Protein AF-A0A0Q9TRY7-F1 (afdb_monomer_lite)

Radius of gyration: 15.37 Å; chains: 1; bounding box: 31×34×39 Å

pLDDT: mean 96.15, std 6.91, range [56.56, 98.81]

Secondary structure (DSSP, 8-state):
---GGG-EETTEEHHHHGGGHHHHHHHHHHHHHHHTT--S--EEES---TTGGGGTEEEE--S--SSHHHHHHHHHHHHHHHHTT---EE--TT---

Structure (mmCIF, N/CA/C/O backbone):
data_AF-A0A0Q9TRY7-F1
#
_entry.id   AF-A0A0Q9TRY7-F1
#
loop_
_atom_site.group_PDB
_atom_site.id
_atom_site.type_symbol
_atom_site.label_atom_id
_atom_site.label_alt_id
_atom_site.label_comp_id
_atom_site.label_asym_id
_atom_site.label_entity_id
_atom_site.label_seq_id
_atom_site.pdbx_PDB_ins_code
_atom_site.Cartn_x
_atom_site.Cartn_y
_atom_site.Cartn_z
_atom_site.occupancy
_atom_site.B_iso_or_equiv
_atom_site.auth_seq_id
_atom_site.auth_comp_id
_atom_site.auth_asym_id
_atom_site.auth_atom_id
_atom_site.pdbx_PDB_model_num
ATOM 1 N N . MET A 1 1 ? 7.425 -19.647 -13.425 1.00 56.56 1 MET A N 1
ATOM 2 C CA . MET A 1 1 ? 6.038 -19.149 -13.547 1.00 56.56 1 MET A CA 1
ATOM 3 C C . MET A 1 1 ? 5.319 -19.574 -12.278 1.00 56.56 1 MET A C 1
ATOM 5 O O . MET A 1 1 ? 5.405 -20.750 -11.955 1.00 56.56 1 MET A O 1
ATOM 9 N N . TYR A 1 2 ? 4.760 -18.642 -11.502 1.00 63.53 2 TYR A N 1
ATOM 10 C CA . TYR A 1 2 ? 4.046 -18.993 -10.269 1.00 63.53 2 TYR A CA 1
ATOM 11 C C . TYR A 1 2 ? 2.737 -19.698 -10.621 1.00 63.53 2 TYR A C 1
ATOM 13 O O . TYR A 1 2 ? 1.976 -19.194 -11.443 1.00 63.53 2 TYR A O 1
ATOM 21 N N . ASP A 1 3 ? 2.494 -20.847 -9.999 1.00 75.25 3 ASP A N 1
ATOM 22 C CA . ASP A 1 3 ? 1.212 -21.539 -10.072 1.00 75.25 3 ASP A CA 1
ATOM 23 C C . ASP A 1 3 ? 0.339 -21.069 -8.903 1.00 75.25 3 ASP A C 1
ATOM 25 O O . ASP A 1 3 ? 0.464 -21.539 -7.770 1.00 75.25 3 ASP A O 1
ATOM 29 N N . PHE A 1 4 ? -0.495 -20.067 -9.174 1.00 76.06 4 PHE A N 1
ATOM 30 C CA . PHE A 1 4 ? -1.373 -19.464 -8.177 1.00 76.06 4 PHE A CA 1
ATOM 31 C C . PHE A 1 4 ? -2.559 -20.354 -7.788 1.00 76.06 4 PHE A C 1
ATOM 33 O O . PHE A 1 4 ? -3.194 -20.070 -6.767 1.00 76.06 4 PHE A O 1
ATOM 40 N N . ASP A 1 5 ? -2.829 -21.425 -8.539 1.00 74.44 5 ASP A N 1
ATOM 41 C CA . ASP A 1 5 ? -3.899 -22.376 -8.231 1.00 74.44 5 ASP A CA 1
ATOM 42 C C . ASP A 1 5 ? -3.540 -23.251 -7.020 1.00 74.44 5 ASP A C 1
ATOM 44 O O . ASP A 1 5 ? -4.425 -23.698 -6.286 1.00 74.44 5 ASP A O 1
ATOM 48 N N . ASN A 1 6 ? -2.241 -23.405 -6.731 1.00 84.38 6 ASN A N 1
ATOM 49 C CA . ASN A 1 6 ? -1.744 -24.154 -5.572 1.00 84.38 6 ASN A CA 1
ATOM 50 C C . ASN A 1 6 ? -1.802 -23.376 -4.247 1.00 84.38 6 ASN A C 1
ATOM 52 O O . ASN A 1 6 ? -1.501 -23.941 -3.193 1.00 84.38 6 ASN A O 1
ATOM 56 N N . TYR A 1 7 ? -2.183 -22.095 -4.264 1.00 90.00 7 TYR A N 1
ATOM 57 C CA . TYR A 1 7 ? -2.255 -21.274 -3.056 1.00 90.00 7 TYR A CA 1
ATOM 58 C C . TYR A 1 7 ? -3.701 -21.027 -2.642 1.00 90.00 7 TYR A C 1
ATOM 60 O O . TYR A 1 7 ? -4.539 -20.550 -3.412 1.00 90.00 7 TYR A O 1
ATOM 68 N N . ARG A 1 8 ? -3.997 -21.322 -1.375 1.00 93.12 8 ARG A N 1
ATOM 69 C CA . ARG A 1 8 ? -5.329 -21.159 -0.796 1.00 93.12 8 ARG A CA 1
ATOM 70 C C . ARG A 1 8 ? -5.234 -20.469 0.556 1.00 93.12 8 ARG A C 1
ATOM 72 O O . ARG A 1 8 ? -4.406 -20.826 1.387 1.00 93.12 8 ARG A O 1
ATOM 79 N N . TYR A 1 9 ? -6.115 -19.504 0.773 1.00 95.06 9 TYR A N 1
ATOM 80 C CA . TYR A 1 9 ? -6.311 -18.846 2.058 1.00 95.06 9 TYR A CA 1
ATOM 81 C C . TYR A 1 9 ? -7.595 -19.354 2.716 1.00 95.06 9 TYR A C 1
ATOM 83 O O . TYR A 1 9 ? -8.423 -20.005 2.077 1.00 95.06 9 TYR A O 1
ATOM 91 N N . ALA A 1 10 ? -7.814 -18.980 3.978 1.00 95.50 10 ALA A N 1
ATOM 92 C CA . ALA A 1 10 ? -9.045 -19.311 4.698 1.00 95.50 10 ALA A CA 1
ATOM 93 C C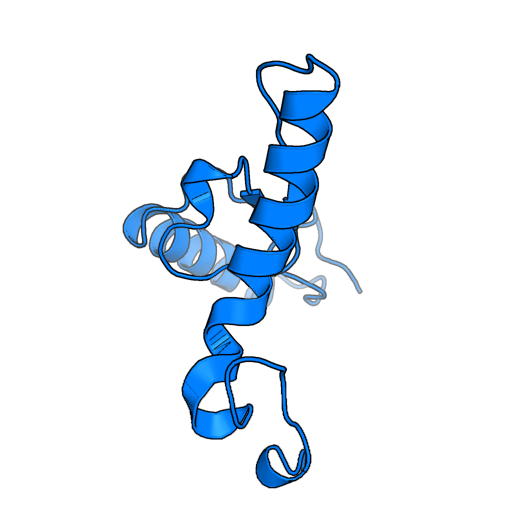 . ALA A 1 10 ? -10.318 -18.815 3.979 1.00 95.50 10 ALA A C 1
ATOM 95 O O . ALA A 1 10 ? -11.339 -19.493 4.004 1.00 95.50 10 ALA A O 1
ATOM 96 N N . MET A 1 11 ? -10.252 -17.664 3.297 1.00 95.31 11 MET A N 1
ATOM 97 C CA . MET A 1 11 ? -11.386 -17.089 2.556 1.00 95.31 11 MET A CA 1
ATOM 98 C C . MET A 1 11 ? -11.593 -17.689 1.155 1.00 95.31 11 MET A C 1
ATOM 100 O O . MET A 1 11 ? -12.596 -17.383 0.517 1.00 95.31 11 MET A O 1
ATOM 104 N N . GLY A 1 12 ? -10.671 -18.521 0.655 1.00 95.00 12 GLY A N 1
ATOM 105 C CA . GLY A 1 12 ? -10.787 -19.139 -0.666 1.00 95.00 12 GLY A CA 1
ATOM 106 C C . GLY A 1 12 ? -9.466 -19.272 -1.436 1.00 95.00 12 GLY A C 1
ATOM 107 O O . GLY A 1 12 ? -8.396 -18.937 -0.919 1.00 95.00 12 GLY A O 1
ATOM 108 N N . PRO A 1 13 ? -9.527 -19.786 -2.680 1.00 95.06 13 PRO A N 1
ATOM 109 C CA . PRO A 1 13 ? -8.386 -19.853 -3.595 1.00 95.06 13 PRO A CA 1
ATOM 110 C C . PRO A 1 13 ? -7.755 -18.479 -3.837 1.00 95.06 13 PRO A C 1
ATOM 112 O O . PRO A 1 13 ? -8.471 -17.490 -4.015 1.00 95.06 13 PRO A O 1
ATOM 115 N N . ASN A 1 14 ? -6.425 -18.418 -3.921 1.00 94.56 14 ASN A N 1
ATOM 116 C CA . ASN A 1 14 ? -5.697 -17.176 -4.190 1.00 94.56 14 ASN A CA 1
ATOM 117 C C . ASN A 1 14 ? -6.174 -16.494 -5.483 1.00 94.56 14 ASN A C 1
ATOM 119 O O . ASN A 1 14 ? -6.380 -15.286 -5.495 1.00 94.56 14 ASN A O 1
ATOM 123 N N . VAL A 1 15 ? -6.440 -17.259 -6.541 1.00 95.62 15 VAL A N 1
ATOM 124 C CA . VAL A 1 15 ? -6.928 -16.715 -7.820 1.00 95.62 15 VAL A CA 1
ATOM 125 C C . VAL A 1 15 ? -8.278 -15.994 -7.724 1.00 95.62 15 VAL A C 1
ATOM 127 O O . VAL A 1 15 ? -8.593 -15.179 -8.584 1.00 95.62 15 VAL A O 1
ATOM 130 N N . GLN A 1 16 ? -9.069 -16.254 -6.678 1.00 94.94 16 GLN A N 1
ATOM 131 C CA . GLN A 1 16 ? -10.353 -15.587 -6.453 1.00 94.94 16 GLN A CA 1
ATOM 132 C C . GLN A 1 16 ? -10.242 -14.407 -5.486 1.00 94.94 16 GLN A C 1
ATOM 134 O O . GLN A 1 16 ? -10.931 -13.407 -5.672 1.00 94.94 16 GLN A O 1
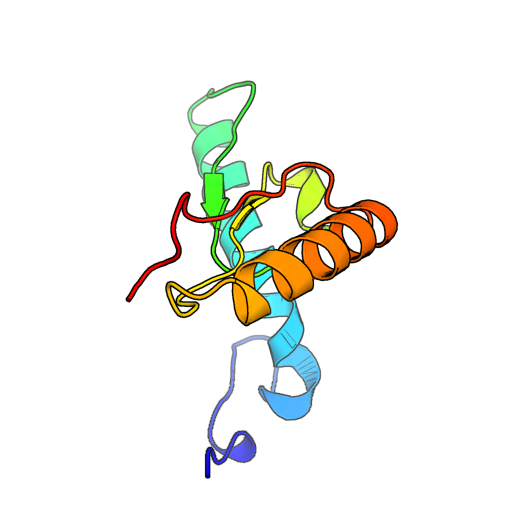ATOM 139 N N . ILE A 1 17 ? -9.411 -14.522 -4.442 1.00 96.44 17 ILE A N 1
ATOM 140 C CA . ILE A 1 17 ? -9.432 -13.563 -3.323 1.00 96.44 17 ILE A CA 1
ATOM 141 C C . ILE A 1 17 ? -8.074 -12.942 -2.982 1.00 96.44 17 ILE A C 1
ATOM 143 O O . ILE A 1 17 ? -8.019 -12.058 -2.134 1.00 96.44 17 ILE A O 1
ATOM 147 N N . GLY A 1 18 ? -6.979 -13.362 -3.614 1.00 96.31 18 GLY A N 1
ATOM 148 C CA . GLY A 1 18 ? -5.609 -13.082 -3.165 1.00 96.31 18 GLY A CA 1
ATOM 149 C C . GLY A 1 18 ? -5.269 -11.601 -3.023 1.00 96.31 18 GLY A C 1
ATOM 150 O O . GLY A 1 18 ? -4.587 -11.207 -2.079 1.00 96.31 18 GLY A O 1
ATOM 151 N N . ASN A 1 19 ? -5.841 -10.755 -3.879 1.00 97.88 19 ASN A N 1
ATOM 152 C CA . ASN A 1 19 ? -5.609 -9.312 -3.850 1.00 97.88 19 ASN A CA 1
ATOM 153 C C . ASN A 1 19 ? -6.048 -8.636 -2.539 1.00 97.88 19 ASN A C 1
ATOM 155 O O . ASN A 1 19 ? -5.547 -7.563 -2.224 1.00 97.88 19 ASN A O 1
ATOM 159 N N . ILE A 1 20 ? -6.943 -9.243 -1.746 1.00 98.19 20 ILE A N 1
ATOM 160 C CA . ILE A 1 20 ? -7.368 -8.675 -0.454 1.00 98.19 20 ILE A CA 1
ATOM 161 C C . ILE A 1 20 ? -6.293 -8.801 0.634 1.00 98.19 20 ILE A C 1
ATOM 163 O O . ILE A 1 20 ? -6.324 -8.061 1.620 1.00 98.19 20 ILE A O 1
ATOM 167 N N . TYR A 1 21 ? -5.346 -9.730 0.465 1.00 98.38 21 TYR A N 1
ATOM 168 C CA . TYR A 1 21 ? -4.343 -10.079 1.467 1.00 98.38 21 TYR A CA 1
ATOM 169 C C . TYR A 1 21 ? -3.605 -8.866 2.064 1.00 98.38 21 TYR A C 1
ATOM 171 O O . TYR A 1 21 ? -3.623 -8.730 3.289 1.00 98.38 21 TYR A O 1
ATOM 179 N N . PRO A 1 22 ? -3.014 -7.939 1.278 1.00 98.50 22 PRO A N 1
ATOM 180 C CA . PRO A 1 22 ? -2.315 -6.782 1.843 1.00 98.50 22 PRO A CA 1
ATOM 181 C C . PRO A 1 22 ? -3.216 -5.860 2.677 1.00 98.50 22 PRO A C 1
ATOM 183 O O . PRO A 1 22 ? -2.749 -5.260 3.641 1.00 98.50 22 PRO A O 1
ATOM 186 N N . GLN A 1 23 ? -4.515 -5.764 2.374 1.00 98.62 23 GLN A N 1
ATOM 187 C CA . GLN A 1 23 ? -5.437 -4.971 3.192 1.00 98.62 23 GLN A CA 1
ATOM 188 C C . GLN A 1 23 ? -5.768 -5.668 4.515 1.00 98.62 23 GLN A C 1
ATOM 190 O O . GLN A 1 23 ? -5.819 -5.006 5.551 1.00 98.62 23 GLN A O 1
ATOM 195 N N . CYS A 1 24 ? -5.950 -6.993 4.502 1.00 98.62 24 CYS A N 1
ATOM 196 C CA . CYS A 1 24 ? -6.076 -7.783 5.729 1.00 98.62 24 CYS A CA 1
ATOM 197 C C . CYS A 1 24 ? -4.820 -7.661 6.598 1.00 98.62 24 CYS A C 1
ATOM 199 O O . CYS A 1 24 ? -4.941 -7.456 7.800 1.00 98.62 24 CYS A O 1
ATOM 201 N N . TYR A 1 25 ? -3.635 -7.705 5.987 1.00 98.69 25 TYR A N 1
ATOM 202 C CA . TYR A 1 25 ? -2.363 -7.516 6.679 1.00 98.69 25 TYR A CA 1
ATOM 203 C C . TYR A 1 25 ? -2.289 -6.155 7.390 1.00 98.69 25 TYR A C 1
ATOM 205 O O . TYR A 1 25 ? -2.040 -6.113 8.593 1.00 98.69 25 TYR A O 1
ATOM 213 N N . SER A 1 26 ? -2.582 -5.048 6.693 1.00 98.69 26 SER A N 1
ATOM 214 C CA . SER A 1 26 ? -2.626 -3.716 7.322 1.00 98.69 26 SER A CA 1
ATOM 215 C C . SER A 1 26 ? -3.647 -3.644 8.461 1.00 98.69 26 SER A C 1
ATOM 217 O O . SER A 1 26 ? -3.345 -3.091 9.517 1.00 98.69 26 SER A O 1
ATOM 219 N N . ARG A 1 27 ? -4.835 -4.233 8.268 1.00 98.75 27 ARG A N 1
ATOM 220 C CA . ARG A 1 27 ? -5.892 -4.275 9.285 1.00 98.75 27 ARG A CA 1
ATOM 221 C C . ARG A 1 27 ? -5.438 -4.988 10.555 1.00 98.75 27 ARG A C 1
ATOM 223 O O . ARG A 1 27 ? -5.664 -4.467 11.637 1.00 98.75 27 ARG A O 1
ATOM 230 N N . THR A 1 28 ? -4.778 -6.141 10.434 1.00 98.75 28 THR A N 1
ATOM 231 C CA . THR A 1 28 ? -4.331 -6.930 11.591 1.00 98.75 28 THR A CA 1
ATOM 232 C C . THR A 1 28 ? -3.476 -6.107 12.552 1.00 98.75 28 THR A C 1
ATOM 234 O O . THR A 1 28 ? -3.731 -6.118 13.753 1.00 98.75 28 THR A O 1
ATOM 237 N N . PHE A 1 29 ? -2.493 -5.366 12.036 1.00 98.75 29 PHE A N 1
ATOM 238 C CA . PHE A 1 29 ? -1.645 -4.526 12.882 1.00 98.75 29 PHE A CA 1
ATOM 239 C C . PHE A 1 29 ? -2.379 -3.285 13.378 1.00 98.75 29 PHE A C 1
ATOM 241 O O . PHE A 1 29 ? -2.268 -2.955 14.554 1.00 98.75 29 PHE A O 1
ATOM 248 N N . TYR A 1 30 ? -3.150 -2.622 12.515 1.00 98.81 30 TYR A N 1
ATOM 249 C CA . TYR A 1 30 ? -3.898 -1.428 12.901 1.00 98.81 30 TYR A CA 1
ATOM 250 C C . TYR A 1 30 ? -4.875 -1.707 14.052 1.00 98.81 30 TYR A C 1
ATOM 252 O O . TYR A 1 30 ? -4.824 -1.022 15.072 1.00 98.81 30 TYR A O 1
ATOM 260 N N . ASP A 1 31 ? -5.711 -2.740 13.921 1.00 98.75 31 ASP A N 1
ATOM 261 C CA . ASP A 1 31 ? -6.710 -3.105 14.930 1.00 98.75 31 ASP A CA 1
ATOM 262 C C . ASP A 1 31 ? -6.033 -3.556 16.238 1.00 98.75 31 ASP A C 1
ATOM 264 O O . ASP A 1 31 ? -6.477 -3.188 17.324 1.00 98.75 31 ASP A O 1
ATOM 268 N N . GLY A 1 32 ? -4.922 -4.300 16.148 1.00 98.81 32 GLY A N 1
ATOM 269 C CA . GLY A 1 32 ? -4.148 -4.723 17.318 1.00 98.81 32 GLY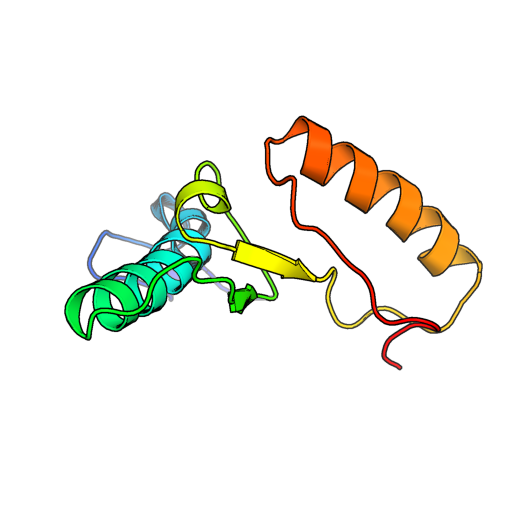 A CA 1
ATOM 270 C C . GLY A 1 32 ? -3.516 -3.548 18.070 1.00 98.81 32 GLY A C 1
ATOM 271 O O . GLY A 1 32 ? -3.671 -3.432 19.281 1.00 98.81 32 GLY A O 1
ATOM 272 N N . MET A 1 33 ? -2.863 -2.629 17.357 1.00 98.81 33 MET A N 1
ATOM 273 C CA . MET A 1 33 ? -2.269 -1.425 17.952 1.00 98.81 33 MET A CA 1
ATOM 274 C C . MET A 1 33 ? -3.342 -0.515 18.562 1.00 98.81 33 MET A C 1
ATOM 276 O O . MET A 1 33 ? -3.140 0.050 19.635 1.00 98.81 33 MET A O 1
ATOM 280 N N . GLN A 1 34 ? -4.501 -0.399 17.907 1.00 98.62 34 GLN A N 1
ATOM 281 C CA . GLN A 1 34 ? -5.633 0.359 18.433 1.00 98.62 34 GLN A CA 1
ATOM 282 C C . GLN A 1 34 ? -6.183 -0.269 19.722 1.00 98.62 34 GLN A C 1
ATOM 284 O O . GLN A 1 34 ? -6.513 0.462 20.657 1.00 98.62 34 GLN A O 1
ATOM 289 N N . ALA A 1 35 ? -6.258 -1.601 19.795 1.00 98.75 35 ALA A N 1
ATOM 290 C CA . ALA A 1 35 ? -6.686 -2.316 20.997 1.00 98.75 35 ALA A CA 1
ATOM 291 C C . ALA A 1 35 ? -5.732 -2.096 22.187 1.00 98.75 35 ALA A C 1
ATOM 293 O O . ALA A 1 35 ? -6.195 -1.994 23.321 1.00 98.75 35 ALA A O 1
ATOM 294 N N . GLU A 1 36 ? -4.434 -1.923 21.925 1.00 98.75 36 GLU A N 1
ATOM 295 C CA . GLU A 1 36 ? -3.419 -1.535 22.922 1.00 98.75 36 GLU A CA 1
ATOM 296 C C . GLU A 1 36 ? -3.422 -0.022 23.244 1.00 98.75 36 GLU A C 1
ATOM 298 O O . GLU A 1 36 ? -2.549 0.487 23.948 1.00 98.75 36 GLU A O 1
ATOM 303 N N . GLY A 1 37 ? -4.406 0.728 22.737 1.00 98.69 37 GLY A N 1
ATOM 304 C CA . GLY A 1 37 ? -4.601 2.147 23.039 1.00 98.69 37 GLY A CA 1
ATOM 305 C C . GLY A 1 37 ? -3.765 3.111 22.195 1.00 98.69 37 GLY A C 1
ATOM 306 O O . GLY A 1 37 ? -3.752 4.311 22.479 1.00 98.69 37 GLY A O 1
ATOM 307 N N . GLN A 1 38 ? -3.080 2.635 21.150 1.00 98.62 38 GLN A N 1
ATOM 308 C CA . GLN A 1 38 ? -2.328 3.514 20.258 1.00 98.62 38 GLN A CA 1
ATOM 309 C C . GLN A 1 38 ? -3.270 4.360 19.385 1.00 98.62 38 GLN A C 1
ATOM 311 O O . GLN A 1 38 ? -4.256 3.877 18.830 1.00 98.62 38 GLN A O 1
ATOM 316 N N . VAL A 1 39 ? -2.929 5.638 19.217 1.00 97.94 39 VAL A N 1
ATOM 317 C CA . VAL A 1 39 ? -3.636 6.594 18.350 1.00 97.94 39 VAL A CA 1
ATOM 318 C C . VAL A 1 39 ? -2.734 7.051 17.203 1.00 97.94 39 VAL A C 1
ATOM 320 O O . VAL A 1 39 ? -1.512 6.958 17.302 1.00 97.94 39 VAL A O 1
ATOM 323 N N . ASN A 1 40 ? -3.328 7.565 16.117 1.00 97.56 40 ASN A N 1
ATOM 324 C CA . ASN A 1 40 ? -2.611 8.053 14.925 1.00 97.56 40 ASN A CA 1
ATOM 325 C C . ASN A 1 40 ? -1.652 7.011 14.319 1.00 97.56 40 ASN A C 1
ATOM 327 O O . ASN A 1 40 ? -0.501 7.306 14.000 1.00 97.56 40 ASN A O 1
ATOM 331 N N . ILE A 1 41 ? -2.128 5.773 14.198 1.00 98.69 41 ILE A N 1
ATOM 332 C CA . ILE A 1 41 ? -1.328 4.637 13.740 1.00 98.69 41 ILE A CA 1
ATOM 333 C C . ILE A 1 41 ? -0.982 4.793 12.256 1.00 98.69 41 ILE A C 1
ATOM 335 O O . ILE A 1 41 ? -1.863 4.994 11.417 1.00 98.69 41 ILE A O 1
ATOM 339 N N . VAL A 1 42 ? 0.303 4.629 11.943 1.00 98.56 42 VAL A N 1
ATOM 340 C CA . VAL A 1 42 ? 0.835 4.534 10.582 1.00 98.56 42 VAL A CA 1
ATOM 341 C C . VAL A 1 42 ? 1.797 3.357 10.525 1.00 98.56 42 VAL A C 1
ATOM 343 O O . VAL A 1 42 ? 2.688 3.255 11.365 1.00 98.56 42 VAL A O 1
ATOM 346 N N . ASN A 1 43 ? 1.637 2.496 9.525 1.00 98.62 43 ASN A N 1
ATOM 347 C CA . ASN A 1 43 ? 2.518 1.361 9.280 1.00 98.62 43 ASN A CA 1
ATOM 348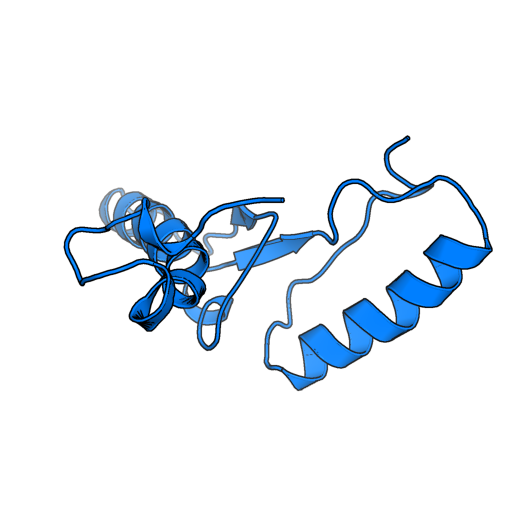 C C . ASN A 1 43 ? 3.034 1.410 7.844 1.00 98.62 43 ASN A C 1
ATOM 350 O O . ASN A 1 43 ? 2.246 1.526 6.901 1.00 98.62 43 ASN A O 1
ATOM 354 N N . THR A 1 44 ? 4.348 1.274 7.673 1.00 98.56 44 THR A N 1
ATOM 355 C CA . THR A 1 44 ? 4.950 1.138 6.345 1.00 98.56 44 THR A CA 1
ATOM 356 C C . THR A 1 44 ? 4.653 -0.249 5.792 1.00 98.56 44 THR A C 1
ATOM 358 O O . THR A 1 44 ? 4.983 -1.261 6.411 1.00 98.56 44 THR A O 1
ATOM 361 N N . VAL A 1 45 ? 4.030 -0.307 4.618 1.00 98.69 45 VAL A N 1
ATOM 362 C CA . VAL A 1 45 ? 3.669 -1.557 3.943 1.00 98.69 45 VAL A CA 1
ATOM 363 C C . VAL A 1 45 ? 4.105 -1.527 2.484 1.00 98.69 45 VAL A C 1
ATOM 365 O O . VAL A 1 45 ? 4.145 -0.480 1.846 1.00 98.69 45 VAL A O 1
ATOM 368 N N . ARG A 1 46 ? 4.418 -2.699 1.930 1.00 98.56 46 ARG A N 1
ATOM 369 C CA . ARG A 1 46 ? 4.926 -2.826 0.553 1.00 98.56 46 ARG A CA 1
ATOM 370 C C . ARG A 1 46 ? 3.830 -3.005 -0.504 1.00 98.56 46 ARG A C 1
ATOM 372 O O . ARG A 1 46 ? 4.098 -2.987 -1.696 1.00 98.56 46 ARG A O 1
ATOM 379 N N . CYS A 1 47 ? 2.592 -3.250 -0.086 1.00 98.44 47 CYS A N 1
ATOM 380 C CA . CYS A 1 47 ? 1.471 -3.492 -0.989 1.00 98.44 47 CYS A CA 1
ATOM 381 C C . CYS A 1 47 ? 0.158 -3.078 -0.316 1.00 98.44 47 CYS A C 1
ATOM 383 O O . CYS A 1 47 ? 0.084 -2.992 0.910 1.00 98.44 47 CYS A O 1
ATOM 385 N N . ALA A 1 48 ? -0.877 -2.834 -1.115 1.00 98.56 48 ALA A N 1
ATOM 386 C CA . ALA A 1 48 ? -2.190 -2.407 -0.654 1.00 98.56 48 ALA A CA 1
ATOM 387 C C . ALA A 1 48 ? -3.303 -2.943 -1.560 1.00 98.56 48 ALA A C 1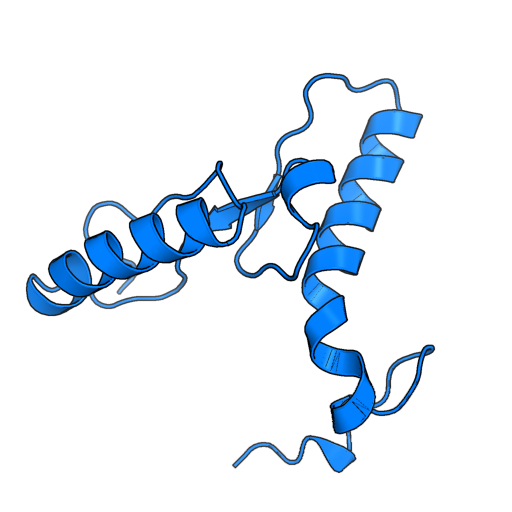
ATOM 389 O O . ALA A 1 48 ? -3.064 -3.351 -2.695 1.00 98.56 48 ALA A O 1
ATOM 390 N N . TRP A 1 49 ? -4.532 -2.890 -1.052 1.00 98.69 49 TRP A N 1
ATOM 391 C CA . TRP A 1 49 ? -5.747 -3.077 -1.841 1.00 98.69 49 TRP A CA 1
ATOM 392 C C . TRP A 1 49 ? -6.744 -1.962 -1.531 1.00 98.69 49 TRP A C 1
ATOM 394 O O . TRP A 1 49 ? -6.532 -1.149 -0.627 1.00 98.69 49 TRP A O 1
ATOM 404 N N . ALA A 1 50 ? -7.853 -1.926 -2.269 1.00 98.62 50 ALA A N 1
ATOM 405 C CA . ALA A 1 50 ? -8.926 -0.970 -2.044 1.00 98.62 50 ALA A CA 1
ATOM 406 C C . ALA A 1 50 ? -9.317 -0.919 -0.556 1.00 98.62 50 ALA A C 1
ATOM 408 O O . ALA A 1 50 ? -9.634 -1.940 0.067 1.00 98.62 50 ALA A O 1
ATOM 409 N N . GLY A 1 51 ? -9.289 0.286 0.016 1.00 98.50 51 GLY A N 1
ATOM 410 C CA . GLY A 1 51 ? -9.634 0.518 1.412 1.00 98.50 51 GLY A CA 1
ATOM 411 C C . GLY A 1 51 ? -8.479 0.434 2.409 1.00 98.50 51 GLY A C 1
ATOM 412 O O . GLY A 1 51 ? -8.742 0.708 3.578 1.00 98.50 51 GLY A O 1
ATOM 413 N N . SER A 1 52 ? -7.251 0.085 2.002 1.00 98.75 52 SER A N 1
ATOM 414 C CA . SER A 1 52 ? -6.085 0.008 2.902 1.00 98.75 52 SER A CA 1
ATOM 415 C C . SER A 1 52 ? -5.775 1.327 3.622 1.00 98.75 52 SER A C 1
ATOM 417 O O . SER A 1 52 ? -5.263 1.295 4.739 1.00 98.75 52 SER A O 1
ATOM 419 N N . GLN A 1 53 ? -6.137 2.481 3.050 1.00 98.62 53 GLN A N 1
ATOM 420 C CA . GLN A 1 53 ? -5.891 3.796 3.652 1.00 98.62 53 GLN A CA 1
ATOM 421 C C . GLN A 1 53 ? -6.544 3.978 5.027 1.00 98.62 53 GLN A C 1
ATOM 423 O O . GLN A 1 53 ? -6.041 4.735 5.848 1.00 98.62 53 GLN A O 1
ATOM 428 N N . ARG A 1 54 ? -7.645 3.264 5.305 1.00 98.38 54 ARG A N 1
ATOM 429 C CA . ARG A 1 54 ? -8.344 3.350 6.598 1.00 98.38 54 ARG A CA 1
ATOM 430 C C . ARG A 1 54 ? -7.583 2.669 7.745 1.00 98.38 54 ARG A C 1
ATOM 432 O O . ARG A 1 54 ? -7.942 2.870 8.896 1.00 98.38 54 ARG A O 1
ATOM 439 N N . TYR A 1 55 ? -6.568 1.867 7.418 1.00 98.75 55 TYR A N 1
ATOM 440 C CA . TYR A 1 55 ? -5.745 1.101 8.360 1.00 98.75 55 TYR A CA 1
ATOM 441 C C . TYR A 1 55 ? -4.322 1.660 8.470 1.00 98.75 55 TYR A C 1
ATOM 443 O O . TYR A 1 55 ? -3.368 0.925 8.717 1.00 98.75 55 TYR A O 1
ATOM 451 N N . GLY A 1 56 ? -4.166 2.958 8.213 1.00 98.25 56 GLY A N 1
ATOM 452 C CA . GLY A 1 56 ? -2.897 3.661 8.344 1.00 98.25 56 GLY A CA 1
ATOM 453 C C . GLY A 1 56 ? -1.767 3.135 7.453 1.00 98.25 56 GLY A C 1
ATOM 454 O O . GLY A 1 56 ? -0.601 3.181 7.838 1.00 98.25 56 GLY A O 1
ATOM 455 N N . ALA A 1 57 ? -2.101 2.601 6.277 1.00 98.69 57 ALA A N 1
ATOM 456 C CA . ALA A 1 57 ? -1.132 2.030 5.349 1.00 98.69 57 ALA A CA 1
ATOM 457 C C . ALA A 1 57 ? -0.323 3.125 4.630 1.00 98.69 57 ALA A C 1
ATOM 459 O O . ALA A 1 57 ? -0.812 3.725 3.671 1.00 98.69 57 ALA A O 1
ATOM 460 N N . LEU A 1 58 ? 0.922 3.346 5.064 1.00 98.81 58 LEU A N 1
ATOM 461 C CA . LEU A 1 58 ? 1.929 4.095 4.311 1.00 98.81 58 LEU A CA 1
ATOM 462 C C . LEU A 1 58 ? 2.563 3.151 3.288 1.00 98.81 58 LEU A C 1
ATOM 464 O O . LEU A 1 58 ? 3.393 2.311 3.636 1.00 98.81 58 LEU A O 1
ATOM 468 N N . VAL A 1 59 ? 2.140 3.253 2.031 1.00 98.81 59 VAL A N 1
ATOM 469 C CA . VAL A 1 59 ? 2.589 2.339 0.979 1.00 98.81 59 VAL A CA 1
ATOM 470 C C . VAL A 1 59 ? 3.904 2.815 0.385 1.00 98.81 59 VAL A C 1
ATOM 472 O O . VAL A 1 59 ? 4.015 3.947 -0.074 1.00 98.81 59 VAL A O 1
ATOM 475 N N . TRP A 1 60 ? 4.888 1.932 0.338 1.00 98.62 60 TRP A N 1
ATOM 476 C CA . TRP A 1 60 ? 6.137 2.163 -0.372 1.00 98.62 60 TRP A CA 1
ATOM 477 C C . TRP A 1 60 ? 6.218 1.298 -1.637 1.00 98.62 60 TRP A C 1
ATOM 479 O O . TRP A 1 60 ? 5.659 0.201 -1.676 1.00 98.62 60 TRP A O 1
ATOM 489 N N . SER A 1 61 ? 6.877 1.804 -2.682 1.00 97.31 61 SER A N 1
ATOM 490 C CA . SER A 1 61 ? 6.792 1.260 -4.042 1.00 97.31 61 SER A CA 1
ATOM 491 C C . SER A 1 61 ? 7.573 -0.024 -4.331 1.00 97.31 61 SER A C 1
ATOM 493 O O . SER A 1 61 ? 7.422 -0.575 -5.423 1.00 97.31 61 SER A O 1
ATOM 495 N N . GLY A 1 62 ? 8.326 -0.556 -3.372 1.00 97.19 62 GLY A N 1
ATOM 496 C CA . GLY A 1 62 ? 9.014 -1.828 -3.548 1.00 97.19 62 GLY A CA 1
ATOM 497 C C . GLY A 1 62 ? 10.436 -1.703 -4.086 1.00 97.19 62 GLY A C 1
ATOM 498 O O . GLY A 1 62 ? 10.970 -0.620 -4.321 1.00 97.19 62 GLY A O 1
ATOM 499 N N . ASP A 1 63 ? 11.030 -2.872 -4.282 1.00 97.88 63 ASP A N 1
ATOM 500 C CA . ASP A 1 63 ? 12.436 -3.080 -4.605 1.00 97.88 63 ASP A CA 1
ATOM 501 C C . ASP A 1 63 ? 12.733 -2.655 -6.072 1.00 97.88 63 ASP A C 1
ATOM 503 O O . ASP A 1 63 ? 12.813 -3.491 -6.972 1.00 97.88 63 ASP A O 1
ATOM 507 N N . ILE A 1 64 ? 12.824 -1.345 -6.339 1.00 96.94 64 ILE A N 1
ATOM 508 C CA . ILE A 1 64 ? 13.095 -0.761 -7.672 1.00 96.94 64 ILE A CA 1
ATOM 509 C C . ILE A 1 64 ? 14.584 -0.458 -7.888 1.00 96.94 64 ILE A C 1
ATOM 511 O O . ILE A 1 64 ? 15.318 -0.225 -6.924 1.00 96.94 64 ILE A O 1
ATOM 515 N N . HIS A 1 65 ? 15.016 -0.344 -9.148 1.00 97.00 65 HIS A N 1
ATOM 516 C CA . HIS A 1 65 ? 16.408 -0.020 -9.450 1.00 97.00 65 HIS A CA 1
ATOM 517 C C . HIS A 1 65 ? 16.744 1.451 -9.212 1.00 97.00 65 HIS A C 1
ATOM 519 O O . HIS A 1 65 ? 15.932 2.361 -9.415 1.00 97.00 65 HIS A O 1
ATOM 525 N N . SER A 1 66 ? 18.011 1.694 -8.883 1.00 98.19 66 SER A N 1
ATOM 526 C CA . SER A 1 66 ? 18.605 3.027 -8.775 1.00 98.19 66 SER A CA 1
ATOM 527 C C . SER A 1 66 ? 18.878 3.650 -10.151 1.00 98.19 66 SER A C 1
ATOM 529 O O . SER A 1 66 ? 20.024 3.802 -10.574 1.00 98.19 66 SER A O 1
ATOM 531 N N . SER A 1 67 ? 17.818 4.014 -10.879 1.00 98.06 67 SER A N 1
ATOM 532 C CA . SER A 1 67 ? 17.914 4.634 -12.207 1.00 98.06 67 SER A CA 1
ATOM 533 C C . SER A 1 67 ? 16.980 5.837 -12.375 1.00 98.06 67 SER A C 1
ATOM 535 O O . SER A 1 67 ? 15.904 5.919 -11.782 1.00 98.06 67 SER A O 1
ATOM 537 N N . PHE A 1 68 ? 17.355 6.771 -13.256 1.00 98.25 68 PHE A N 1
ATOM 538 C CA . PHE A 1 68 ? 16.477 7.888 -13.630 1.00 98.25 68 PHE A CA 1
ATOM 539 C C . PHE A 1 68 ? 15.207 7.436 -14.360 1.00 98.25 68 PHE A C 1
ATOM 541 O O . PHE A 1 68 ? 14.198 8.145 -14.355 1.00 98.25 68 PHE A O 1
ATOM 548 N N . GLU A 1 69 ? 15.247 6.273 -15.011 1.00 98.19 69 GLU A N 1
ATOM 549 C CA . GLU A 1 69 ? 14.066 5.686 -15.630 1.00 98.19 69 GLU A CA 1
ATOM 550 C C . GLU A 1 69 ? 13.043 5.282 -14.569 1.00 98.19 69 GLU A C 1
ATOM 552 O O . GLU A 1 69 ? 11.885 5.702 -14.648 1.00 98.19 69 GLU A O 1
ATOM 557 N N . ASP A 1 70 ? 13.477 4.542 -13.551 1.00 98.06 70 ASP A N 1
ATOM 558 C CA . ASP A 1 70 ? 12.593 4.100 -12.477 1.00 98.06 70 ASP A CA 1
ATOM 559 C C . ASP A 1 70 ? 12.138 5.264 -11.603 1.00 98.06 70 ASP A C 1
ATOM 561 O O . ASP A 1 70 ? 10.956 5.316 -11.263 1.00 98.06 70 ASP A O 1
ATOM 565 N N . PHE A 1 71 ? 12.994 6.265 -11.361 1.00 98.25 71 PHE A N 1
ATOM 566 C CA . PHE A 1 71 ? 12.583 7.520 -10.722 1.00 98.25 71 PHE A CA 1
ATOM 567 C C . PHE A 1 71 ? 11.381 8.162 -11.436 1.00 98.25 71 PHE A C 1
ATOM 569 O O . PHE A 1 71 ? 10.397 8.532 -10.794 1.00 98.25 71 PHE A O 1
ATOM 576 N N . ARG A 1 72 ? 11.401 8.235 -12.775 1.00 98.31 72 ARG A N 1
ATOM 577 C CA . ARG A 1 72 ? 10.266 8.766 -13.549 1.00 98.31 72 ARG A CA 1
ATOM 578 C C . ARG A 1 72 ? 9.009 7.910 -13.382 1.00 98.31 72 ARG A C 1
ATOM 580 O O . ARG A 1 72 ? 7.921 8.467 -13.237 1.00 98.31 72 ARG A O 1
ATOM 587 N N . LYS A 1 73 ? 9.140 6.577 -13.394 1.00 98.38 73 LYS A N 1
ATOM 588 C CA . LYS A 1 73 ? 8.004 5.660 -13.180 1.00 98.38 73 LYS A CA 1
ATOM 589 C C . LYS A 1 73 ? 7.373 5.867 -11.802 1.00 98.38 73 LYS A C 1
ATOM 591 O O . LYS A 1 73 ? 6.148 5.832 -11.693 1.00 98.38 73 LYS A O 1
ATOM 596 N N . GLN A 1 74 ? 8.182 6.154 -10.779 1.00 98.50 74 GLN A N 1
ATOM 597 C CA . GLN A 1 74 ? 7.688 6.379 -9.422 1.00 98.50 74 GLN A CA 1
ATOM 598 C C . GLN A 1 74 ? 6.775 7.600 -9.305 1.00 98.50 74 GLN A C 1
ATOM 600 O O . GLN A 1 74 ? 5.770 7.529 -8.605 1.00 98.50 74 GLN A O 1
ATOM 605 N N . ILE A 1 75 ? 7.050 8.687 -10.033 1.00 98.50 75 ILE A N 1
ATOM 606 C CA . ILE A 1 75 ? 6.175 9.874 -10.028 1.00 98.50 75 ILE A CA 1
ATOM 607 C C . ILE A 1 75 ? 4.756 9.495 -10.477 1.00 98.50 75 ILE A C 1
ATOM 609 O O . ILE A 1 75 ? 3.772 9.859 -9.834 1.00 98.50 75 ILE A O 1
ATOM 613 N N . VAL A 1 76 ? 4.648 8.721 -11.560 1.00 98.38 76 VAL A N 1
ATOM 614 C CA . VAL A 1 76 ? 3.356 8.262 -12.091 1.00 98.38 76 VAL A CA 1
ATOM 615 C C . VAL A 1 76 ? 2.691 7.274 -11.133 1.00 98.38 76 VAL A C 1
ATOM 617 O O . VAL A 1 76 ? 1.498 7.405 -10.856 1.00 98.38 76 VAL A O 1
ATOM 620 N N . ALA A 1 77 ? 3.454 6.322 -10.586 1.00 98.44 77 ALA A N 1
ATOM 621 C CA . ALA A 1 77 ? 2.945 5.354 -9.617 1.00 98.44 77 ALA A CA 1
ATOM 622 C C . ALA A 1 77 ? 2.350 6.047 -8.379 1.00 98.44 77 ALA A C 1
ATOM 624 O O . ALA A 1 77 ? 1.227 5.729 -7.991 1.00 98.44 77 ALA A O 1
ATOM 625 N N . GLY A 1 78 ? 3.043 7.039 -7.814 1.00 98.56 78 GLY A N 1
ATOM 626 C CA . GLY A 1 78 ? 2.564 7.803 -6.662 1.00 98.56 78 GLY A CA 1
ATOM 627 C C . GLY A 1 78 ? 1.282 8.587 -6.946 1.00 98.56 78 GLY A C 1
ATOM 628 O O . GLY A 1 78 ? 0.334 8.519 -6.163 1.00 98.56 78 GLY A O 1
ATOM 629 N N . LEU A 1 79 ? 1.197 9.266 -8.096 1.00 98.75 79 LEU A N 1
ATOM 630 C CA . LEU A 1 79 ? -0.023 9.979 -8.503 1.00 98.75 79 LEU A CA 1
ATOM 631 C C . LEU A 1 79 ? -1.213 9.025 -8.674 1.00 98.75 79 LEU A C 1
ATOM 633 O O . LEU A 1 79 ? -2.314 9.315 -8.204 1.00 98.75 79 LEU A O 1
ATOM 637 N N . HIS A 1 80 ? -0.998 7.873 -9.313 1.00 98.69 80 HIS A N 1
ATOM 638 C CA . HIS A 1 80 ? -2.039 6.859 -9.481 1.00 98.69 80 HIS A CA 1
ATOM 639 C C . HIS A 1 80 ? -2.478 6.255 -8.142 1.00 98.69 80 HIS A C 1
ATOM 641 O O . HIS A 1 80 ? -3.675 6.070 -7.932 1.00 98.69 80 HIS A O 1
ATOM 647 N N . MET A 1 81 ? -1.547 6.006 -7.216 1.00 98.56 81 MET A N 1
ATOM 648 C CA . MET A 1 81 ? -1.865 5.540 -5.860 1.00 98.56 81 MET A CA 1
ATOM 649 C C . MET A 1 81 ? -2.706 6.563 -5.088 1.00 98.56 81 MET A C 1
ATOM 651 O O . MET A 1 81 ? -3.711 6.192 -4.476 1.00 98.56 81 MET A O 1
ATOM 655 N N . GLY A 1 82 ? -2.362 7.850 -5.192 1.00 98.44 82 GLY A N 1
ATOM 656 C CA . GLY A 1 82 ? -3.159 8.941 -4.632 1.00 98.44 82 GLY A CA 1
ATOM 657 C C . GLY A 1 82 ? -4.580 8.978 -5.204 1.00 98.44 82 GLY A C 1
ATOM 658 O O . GLY A 1 82 ? -5.547 9.009 -4.442 1.00 98.44 82 GLY A O 1
ATOM 659 N N . MET A 1 83 ? -4.729 8.884 -6.533 1.00 98.56 83 MET A N 1
ATOM 660 C CA . MET A 1 83 ? -6.044 8.811 -7.193 1.00 98.56 83 MET A CA 1
ATOM 661 C C . MET A 1 83 ? -6.834 7.545 -6.832 1.00 98.56 83 MET A C 1
ATOM 663 O O . MET A 1 83 ? -8.060 7.588 -6.762 1.00 98.56 83 MET A O 1
ATOM 667 N N . ALA A 1 84 ? -6.152 6.432 -6.551 1.00 98.44 84 ALA A N 1
ATOM 668 C CA . ALA A 1 84 ? -6.762 5.198 -6.057 1.00 98.44 84 ALA A CA 1
ATOM 669 C C . ALA A 1 84 ? -7.188 5.274 -4.574 1.00 98.44 84 ALA A C 1
ATOM 671 O O . ALA A 1 84 ? -7.717 4.302 -4.030 1.00 98.44 84 ALA A O 1
ATOM 672 N N . GLY A 1 85 ? -6.981 6.418 -3.912 1.00 98.50 85 GLY A N 1
ATOM 673 C CA . GLY A 1 85 ? -7.400 6.661 -2.535 1.00 98.50 85 GLY A CA 1
ATOM 674 C C . GLY A 1 85 ? -6.382 6.230 -1.481 1.00 98.50 85 GLY A C 1
ATOM 675 O O . GLY A 1 85 ? -6.764 6.081 -0.321 1.00 98.50 85 GLY A O 1
ATOM 676 N N . ILE A 1 86 ? -5.111 6.037 -1.852 1.00 98.69 86 ILE A N 1
ATOM 677 C CA . ILE A 1 86 ? -4.003 5.779 -0.924 1.00 98.69 86 ILE A CA 1
ATOM 678 C C . ILE A 1 86 ? -3.152 7.057 -0.800 1.00 98.69 86 ILE A C 1
ATOM 680 O O . ILE A 1 86 ? -2.225 7.256 -1.585 1.00 98.69 86 ILE A O 1
ATOM 684 N N . PRO A 1 87 ? -3.460 7.955 0.157 1.00 98.31 87 PRO A N 1
ATOM 685 C CA . PRO A 1 87 ? -2.787 9.251 0.265 1.00 98.31 87 PRO A CA 1
ATOM 686 C C . PRO A 1 87 ? -1.388 9.162 0.887 1.00 98.31 87 PRO A C 1
ATOM 688 O O . PRO A 1 87 ? -0.570 10.054 0.686 1.00 98.31 87 PRO A O 1
ATOM 691 N N . TRP A 1 88 ? -1.107 8.113 1.662 1.00 98.62 88 TRP A N 1
ATOM 692 C CA . TRP A 1 88 ? 0.206 7.879 2.252 1.00 98.62 88 TRP A CA 1
ATOM 693 C C . TRP A 1 88 ? 0.995 6.943 1.350 1.00 98.62 88 TRP A C 1
ATOM 695 O O . TRP A 1 88 ? 0.835 5.724 1.403 1.00 98.62 88 TRP A O 1
ATOM 705 N N . TRP A 1 89 ? 1.830 7.537 0.504 1.00 98.69 89 TRP A N 1
ATOM 706 C CA . TRP A 1 89 ? 2.685 6.830 -0.437 1.00 98.69 89 TRP A CA 1
ATOM 707 C C . TRP A 1 89 ? 4.105 7.404 -0.415 1.00 98.69 89 TRP A C 1
ATOM 709 O O . TRP A 1 89 ? 4.279 8.611 -0.242 1.00 98.69 89 TRP A O 1
ATOM 719 N N . THR A 1 90 ? 5.116 6.553 -0.580 1.00 98.69 90 THR A N 1
ATOM 720 C CA . THR A 1 90 ? 6.528 6.959 -0.591 1.00 98.69 90 THR A CA 1
ATOM 721 C C . THR A 1 90 ? 7.400 6.038 -1.458 1.00 98.69 90 THR A C 1
ATOM 723 O O . THR A 1 90 ? 6.949 5.001 -1.946 1.00 98.69 90 THR A O 1
ATOM 726 N N . THR A 1 91 ? 8.667 6.410 -1.637 1.00 98.56 91 THR A N 1
ATOM 727 C CA . THR A 1 91 ? 9.697 5.663 -2.377 1.00 98.56 91 THR A CA 1
ATOM 728 C C . THR A 1 91 ? 10.980 5.573 -1.568 1.00 98.56 91 THR A C 1
ATOM 730 O O . THR A 1 91 ? 11.201 6.375 -0.660 1.00 98.56 91 THR A O 1
ATOM 733 N N . ASP A 1 92 ? 11.883 4.687 -1.977 1.00 98.44 92 ASP A N 1
ATOM 734 C CA . ASP A 1 92 ? 13.274 4.767 -1.545 1.00 98.44 92 ASP A CA 1
ATOM 735 C C . ASP A 1 92 ? 13.960 5.904 -2.292 1.00 98.44 92 ASP A C 1
ATOM 737 O O . ASP A 1 92 ? 13.953 5.961 -3.527 1.00 98.44 92 ASP A O 1
ATOM 741 N N . ILE A 1 93 ? 14.540 6.840 -1.544 1.00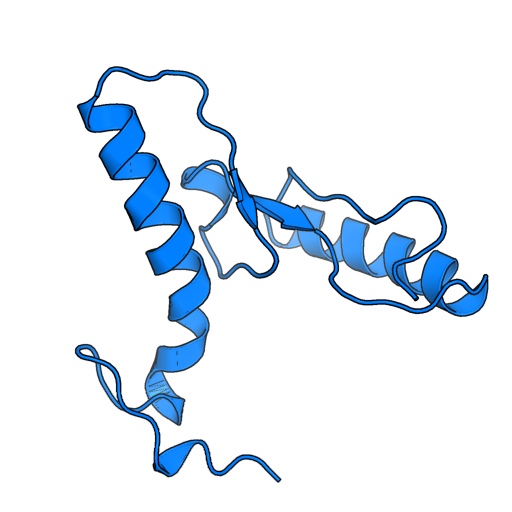 98.19 93 ILE A N 1
ATOM 742 C CA . ILE A 1 93 ? 15.311 7.934 -2.132 1.00 98.19 93 ILE A CA 1
ATOM 743 C C . ILE A 1 93 ? 16.575 7.333 -2.747 1.00 98.19 93 ILE A C 1
ATOM 745 O O . ILE A 1 93 ? 17.465 6.884 -2.034 1.00 98.19 93 ILE A O 1
ATOM 749 N N . GLY A 1 94 ? 16.644 7.349 -4.078 1.00 97.06 94 GLY A N 1
ATOM 750 C CA . GLY A 1 94 ? 17.745 6.754 -4.837 1.00 97.06 94 GLY A CA 1
ATOM 751 C C . GLY A 1 94 ? 17.486 5.332 -5.343 1.00 97.06 94 GLY A C 1
ATOM 752 O O . GLY A 1 94 ? 18.353 4.807 -6.031 1.00 97.06 94 GLY A O 1
ATOM 753 N N . GLY A 1 95 ? 16.315 4.737 -5.087 1.00 97.00 95 GLY A N 1
ATOM 754 C CA . GLY A 1 95 ? 16.020 3.332 -5.412 1.00 97.00 95 GLY A CA 1
ATOM 755 C C . GLY A 1 95 ? 16.516 2.353 -4.340 1.00 97.00 95 GLY A C 1
ATOM 756 O O . GLY A 1 95 ? 17.164 2.768 -3.382 1.00 97.00 95 GLY A O 1
ATOM 757 N N . PHE A 1 96 ? 16.187 1.068 -4.495 1.00 95.81 96 PHE A N 1
ATOM 758 C CA . PHE A 1 96 ? 16.528 0.016 -3.529 1.00 95.81 96 PHE A CA 1
ATOM 759 C C . PHE A 1 96 ? 17.850 -0.690 -3.872 1.00 95.81 96 PHE A C 1
ATOM 761 O O . PHE A 1 96 ? 18.693 -0.870 -2.991 1.00 95.81 96 PHE A O 1
ATOM 768 N N . GLY A 1 97 ? 18.037 -1.089 -5.140 1.00 86.44 97 GLY A N 1
ATOM 769 C CA . GLY A 1 97 ? 19.210 -1.851 -5.593 1.00 86.44 97 GLY A CA 1
ATOM 770 C C . GLY A 1 97 ? 19.271 -2.111 -7.093 1.00 86.44 97 GLY A C 1
ATOM 771 O O . GLY A 1 97 ? 18.232 -2.448 -7.706 1.00 86.44 97 GLY A O 1
#

Sequence (97 aa):
MYDFDNYRYAMGPNVQIGNIYPQCYSRTFYDGMQAEGQVNIVNTVRCAWAGSQRYGALVWSGDIHSSFEDFRKQIVAGLHMGMAGIPWWTTDIGGFG

Foldseek 3Di:
DDDQQPDADPVGGCVVCVLCVQLVVLQVVQVVCVVVVDPPDADEDAHDDQPSQVSNYQHEPDQFAQDPVVVVVVVVVQVVCVVSVNPRYDYPDRGHD